Protein AF-A0A9N8ZWA4-F1 (afdb_monomer_lite)

Foldseek 3Di:
DVPCPVVLRDDDDDPLDDPVVVVLVCQCSDPDPVSRDDPVVVVVVVVVLVVDPVNVVSVVSSVVVVVVVCVVCVVVVVVPPPPDD

Secondary structure (DSSP, 8-state):
-TTSGGGT--PPPPTTS-HHHHHHHHHHT-SSTTTSPPHHHHHHHHHHHHH-HHHHHHHHHHHHHHHHHHHHGGGGGGGGG----

InterPro domains:
  IPR011009 Protein kinase-like domain superfamily [SSF56112] (3-55)

Radius of gyration: 18.1 Å; chains: 1; bounding box: 37×31×54 Å

Sequence (85 aa):
DINLIQNGLRPEFSKEIPLFYIDLANNCMDATATERPSVSDIQKLLNSWTKENYYVRIFEKADIKSYEYKSENSADLCENSIIKH

Structure (mmCIF, N/CA/C/O backbone):
data_AF-A0A9N8ZWA4-F1
#
_entry.id   AF-A0A9N8ZWA4-F1
#
loop_
_atom_site.group_PDB
_atom_site.id
_atom_site.type_symbol
_atom_site.label_atom_id
_atom_site.label_alt_id
_atom_site.label_comp_id
_atom_site.label_asym_id
_atom_site.label_entity_id
_atom_site.label_seq_id
_atom_site.pdbx_PDB_ins_code
_atom_site.Cartn_x
_atom_site.Cartn_y
_atom_site.Cartn_z
_atom_site.occupancy
_atom_site.B_iso_or_equiv
_atom_site.auth_seq_id
_atom_site.auth_comp_id
_atom_site.auth_asym_id
_atom_site.auth_atom_id
_atom_site.pdbx_PDB_model_num
ATOM 1 N N . ASP A 1 1 ? -14.874 14.478 -14.084 1.00 47.12 1 ASP A N 1
ATOM 2 C CA . ASP A 1 1 ? -16.240 13.931 -14.021 1.00 47.12 1 ASP A CA 1
ATOM 3 C C . ASP A 1 1 ? -16.640 13.635 -12.583 1.00 47.12 1 ASP A C 1
ATOM 5 O O . ASP A 1 1 ? -16.022 12.792 -11.947 1.00 47.12 1 ASP A O 1
ATOM 9 N N . ILE A 1 2 ? -17.633 14.349 -12.048 1.00 48.88 2 ILE A N 1
ATOM 10 C CA . ILE A 1 2 ? -18.117 14.208 -10.655 1.00 48.88 2 ILE A CA 1
ATOM 11 C C . ILE A 1 2 ? -19.004 12.953 -10.474 1.00 48.88 2 ILE A C 1
ATOM 13 O O . ILE A 1 2 ? -19.280 12.532 -9.353 1.00 48.88 2 ILE A O 1
ATOM 17 N N . ASN A 1 3 ? -19.376 12.289 -11.574 1.00 50.03 3 ASN A N 1
ATOM 18 C CA . ASN A 1 3 ? -20.293 11.145 -11.584 1.00 50.03 3 ASN A CA 1
ATOM 19 C C . ASN A 1 3 ? -19.637 9.774 -11.312 1.00 50.03 3 ASN A C 1
ATOM 21 O O . ASN A 1 3 ? -20.348 8.797 -11.099 1.00 50.03 3 ASN A O 1
ATOM 25 N N . LEU A 1 4 ? -18.301 9.664 -11.283 1.00 54.00 4 LEU A N 1
ATOM 26 C CA . LEU A 1 4 ? -17.613 8.371 -11.092 1.00 54.00 4 LEU A CA 1
ATOM 27 C C . LEU A 1 4 ? -17.762 7.803 -9.669 1.00 54.00 4 LEU A C 1
ATOM 29 O O . LEU A 1 4 ? -17.814 6.589 -9.486 1.00 54.00 4 LEU A O 1
ATOM 33 N N . ILE A 1 5 ? -17.895 8.662 -8.653 1.00 56.56 5 ILE A N 1
ATOM 34 C CA . ILE A 1 5 ? -17.913 8.216 -7.249 1.00 56.56 5 ILE A CA 1
A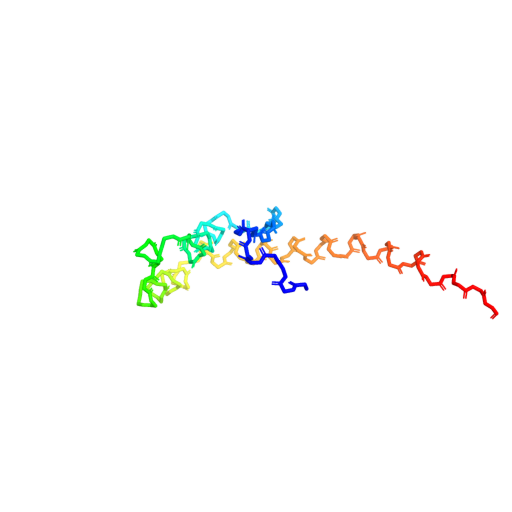TOM 35 C C . ILE A 1 5 ? -19.296 7.675 -6.832 1.00 56.56 5 ILE A C 1
ATOM 37 O O . ILE A 1 5 ? -19.373 6.857 -5.916 1.00 56.56 5 ILE A O 1
ATOM 41 N N . GLN A 1 6 ? -20.378 8.044 -7.534 1.00 53.75 6 GLN A N 1
ATOM 42 C CA . GLN A 1 6 ? -21.755 7.657 -7.178 1.00 53.75 6 GLN A CA 1
ATOM 43 C C . GLN A 1 6 ? -22.068 6.164 -7.394 1.00 53.75 6 GLN A C 1
ATOM 45 O O . GLN A 1 6 ? -22.941 5.636 -6.714 1.00 53.75 6 GLN A O 1
ATOM 50 N N . ASN A 1 7 ? -21.313 5.469 -8.252 1.00 62.12 7 ASN A N 1
ATOM 51 C CA . ASN A 1 7 ? -21.494 4.035 -8.533 1.00 62.12 7 ASN A CA 1
ATOM 52 C C . ASN A 1 7 ? -20.375 3.153 -7.963 1.00 62.12 7 ASN A C 1
ATOM 54 O O . ASN A 1 7 ? -20.259 1.986 -8.326 1.00 62.12 7 ASN A O 1
ATOM 58 N N . GLY A 1 8 ? -19.501 3.708 -7.120 1.00 62.72 8 GLY A N 1
ATOM 59 C CA . GLY A 1 8 ? -18.356 2.959 -6.606 1.00 62.72 8 GLY A CA 1
ATOM 60 C C . GLY A 1 8 ? -17.293 2.633 -7.661 1.00 62.72 8 GLY A C 1
ATOM 61 O O . GLY A 1 8 ? -16.387 1.861 -7.363 1.00 62.72 8 GLY A O 1
ATOM 62 N N . LEU A 1 9 ? -17.351 3.227 -8.860 1.00 68.31 9 LEU A N 1
ATOM 63 C CA . LEU A 1 9 ? -16.302 3.061 -9.864 1.00 68.31 9 LEU A CA 1
ATOM 64 C C . LEU A 1 9 ? -14.997 3.645 -9.309 1.00 68.31 9 LEU A C 1
ATOM 66 O O . LEU A 1 9 ? -14.951 4.779 -8.820 1.00 68.31 9 LEU A O 1
ATOM 70 N N . ARG A 1 10 ? -13.944 2.830 -9.325 1.00 69.38 10 ARG A N 1
ATOM 71 C CA . ARG A 1 10 ? -12.592 3.204 -8.905 1.00 69.38 10 ARG A CA 1
ATOM 72 C C . ARG A 1 10 ? -11.710 3.318 -10.147 1.00 69.38 10 ARG A C 1
ATOM 74 O O . ARG A 1 10 ? -11.953 2.587 -11.106 1.00 69.38 10 ARG A O 1
ATOM 81 N N . PRO A 1 11 ? -10.720 4.226 -10.158 1.00 74.12 11 PRO A N 1
ATOM 82 C CA . PRO A 1 11 ? -9.733 4.260 -11.227 1.00 74.12 11 PRO A CA 1
ATOM 83 C C . PRO A 1 11 ? -9.056 2.896 -11.368 1.00 74.12 11 PRO A C 1
ATOM 85 O O . PRO A 1 11 ? -8.769 2.243 -10.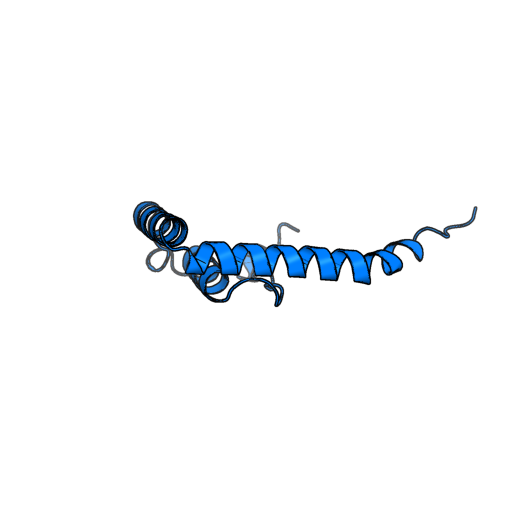364 1.00 74.12 11 PRO A O 1
ATOM 88 N N . GLU A 1 12 ? -8.782 2.483 -12.600 1.00 83.50 12 GLU A N 1
ATOM 89 C CA . GLU A 1 12 ? -7.902 1.344 -12.831 1.00 83.50 12 GLU A CA 1
ATOM 90 C C . GLU A 1 12 ? -6.465 1.721 -12.461 1.00 83.50 12 GLU A C 1
ATOM 92 O O . GLU A 1 12 ? -6.006 2.841 -12.708 1.00 83.50 12 GLU A O 1
ATOM 97 N N . PHE A 1 13 ? -5.751 0.777 -11.857 1.00 86.31 13 PHE A N 1
ATOM 98 C CA . PHE A 1 13 ? -4.337 0.938 -11.552 1.00 86.31 13 PHE A CA 1
ATOM 99 C C . PHE A 1 13 ? -3.499 0.505 -12.753 1.00 86.31 13 PHE A C 1
ATOM 101 O O . PHE A 1 13 ? -3.773 -0.525 -13.373 1.00 86.31 13 PHE A O 1
ATOM 108 N N . SER A 1 14 ? -2.456 1.273 -13.069 1.00 87.38 14 SER A N 1
ATOM 109 C CA . SER A 1 14 ? -1.495 0.863 -14.089 1.00 87.38 14 SER A CA 1
ATOM 110 C C . SER A 1 14 ? -0.681 -0.343 -13.601 1.00 87.38 14 SER A C 1
ATOM 112 O O . SER A 1 14 ? -0.515 -0.554 -12.396 1.00 87.38 14 SER A O 1
ATOM 114 N N . LYS A 1 15 ? -0.164 -1.153 -14.532 1.00 87.62 15 LYS A N 1
ATOM 115 C CA . LYS A 1 15 ? 0.561 -2.400 -14.211 1.00 87.62 15 LYS A CA 1
ATOM 116 C C . LYS A 1 15 ? 1.882 -2.152 -13.478 1.00 87.62 15 LYS A C 1
ATOM 118 O O . LYS A 1 15 ? 2.453 -3.072 -12.896 1.00 87.62 15 LYS A O 1
ATOM 123 N N . GLU A 1 16 ? 2.382 -0.926 -13.538 1.00 89.94 16 GLU A N 1
ATOM 124 C CA . GLU A 1 16 ? 3.630 -0.487 -12.924 1.00 89.94 16 GLU A CA 1
ATOM 125 C C . GLU A 1 16 ? 3.454 -0.211 -11.427 1.00 89.94 16 GLU A C 1
ATOM 127 O O . GLU A 1 16 ? 4.441 -0.229 -10.693 1.00 89.94 16 GLU A O 1
ATOM 132 N N . ILE A 1 17 ? 2.218 0.005 -10.958 1.00 91.38 17 ILE A N 1
ATOM 133 C CA . ILE A 1 17 ? 1.933 0.261 -9.545 1.00 91.38 17 ILE A CA 1
ATOM 134 C C . ILE A 1 17 ? 2.157 -1.027 -8.732 1.00 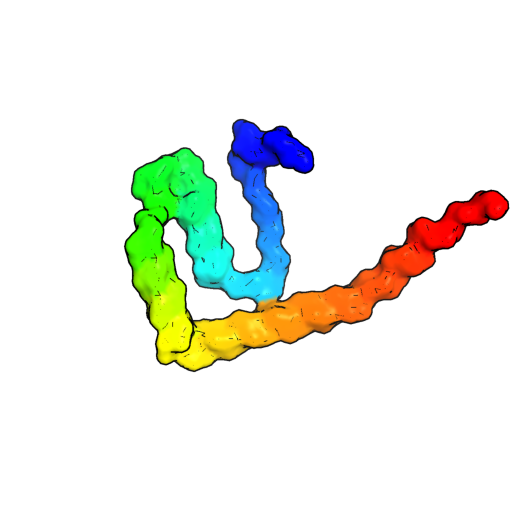91.38 17 ILE A C 1
ATOM 136 O O . ILE A 1 17 ? 1.599 -2.076 -9.065 1.00 91.38 17 ILE A O 1
ATOM 140 N N . PRO A 1 18 ? 2.935 -0.982 -7.634 1.00 93.62 18 PRO A N 1
ATOM 141 C CA . PRO A 1 18 ? 3.142 -2.148 -6.782 1.00 93.62 18 PRO A CA 1
ATOM 142 C C . PRO A 1 18 ? 1.838 -2.667 -6.158 1.00 93.62 18 PRO A C 1
ATOM 144 O O . PRO A 1 18 ? 1.057 -1.890 -5.609 1.00 93.62 18 PRO A O 1
ATOM 147 N N . LEU A 1 19 ? 1.642 -3.991 -6.157 1.00 92.75 19 LEU A N 1
ATOM 148 C CA . LEU A 1 19 ? 0.415 -4.635 -5.655 1.00 92.75 19 LEU A CA 1
ATOM 149 C C . LEU A 1 19 ? 0.053 -4.225 -4.220 1.00 92.75 19 LEU A C 1
ATOM 151 O O . LEU A 1 19 ? -1.089 -3.886 -3.948 1.00 92.75 19 LEU A O 1
ATOM 155 N N . PHE A 1 20 ? 1.032 -4.149 -3.318 1.00 92.69 20 PHE A N 1
ATOM 156 C CA . PHE A 1 20 ? 0.778 -3.757 -1.927 1.00 92.69 20 PHE A CA 1
ATOM 157 C C . PHE A 1 20 ? 0.265 -2.310 -1.786 1.00 92.69 20 PHE A C 1
ATOM 159 O O . PHE A 1 20 ? -0.394 -1.976 -0.801 1.00 92.69 20 PHE A O 1
ATOM 166 N N . TYR A 1 21 ? 0.569 -1.430 -2.749 1.00 93.44 21 TYR A N 1
ATOM 167 C CA . TYR A 1 21 ? 0.026 -0.074 -2.776 1.00 93.44 21 TYR A CA 1
ATOM 168 C C . TYR A 1 21 ? -1.416 -0.078 -3.288 1.00 93.44 21 TYR A C 1
ATOM 170 O O . TYR A 1 21 ? -2.254 0.643 -2.750 1.00 93.44 21 TYR A O 1
ATOM 178 N N . ILE A 1 22 ? -1.718 -0.928 -4.276 1.00 92.94 22 ILE A N 1
ATOM 179 C CA . ILE A 1 22 ? -3.086 -1.168 -4.758 1.00 92.94 22 ILE A CA 1
ATOM 180 C C . ILE A 1 22 ? -3.963 -1.691 -3.616 1.00 92.94 22 ILE A C 1
ATOM 182 O O . ILE A 1 22 ? -5.053 -1.168 -3.401 1.00 92.94 22 ILE A O 1
ATOM 186 N N . ASP A 1 23 ? -3.468 -2.649 -2.831 1.00 93.75 23 ASP A N 1
ATOM 187 C CA . ASP A 1 23 ? -4.189 -3.194 -1.675 1.00 93.75 23 ASP A CA 1
ATOM 188 C C . ASP A 1 23 ? -4.495 -2.107 -0.635 1.00 93.75 23 ASP A C 1
ATOM 190 O O . ASP A 1 23 ? -5.628 -1.984 -0.166 1.00 93.75 23 ASP A O 1
ATOM 194 N N . LEU A 1 24 ? -3.511 -1.255 -0.317 1.00 95.12 24 LEU A N 1
ATOM 195 C CA . LEU A 1 24 ? -3.721 -0.113 0.575 1.00 95.12 24 LEU A CA 1
ATOM 196 C C . LEU A 1 24 ? -4.763 0.864 0.010 1.00 95.12 24 LEU A C 1
ATOM 198 O O . LEU A 1 24 ? -5.650 1.306 0.739 1.00 95.12 24 LEU A O 1
ATOM 202 N N . ALA A 1 25 ? -4.668 1.203 -1.276 1.00 93.44 25 ALA A N 1
ATOM 203 C CA . ALA A 1 25 ? -5.601 2.112 -1.929 1.00 93.44 25 ALA A CA 1
ATOM 204 C C . ALA A 1 25 ? -7.032 1.547 -1.929 1.00 93.44 25 ALA A C 1
ATOM 206 O O . ALA A 1 25 ? -7.974 2.279 -1.622 1.00 93.44 25 ALA A O 1
ATOM 207 N N . ASN A 1 26 ? -7.192 0.249 -2.196 1.00 91.12 26 ASN A N 1
ATOM 208 C CA . ASN A 1 26 ? -8.479 -0.443 -2.141 1.00 91.12 26 ASN A CA 1
ATOM 209 C C . ASN A 1 26 ? -9.081 -0.400 -0.732 1.00 91.12 26 ASN A C 1
ATOM 211 O O . ASN A 1 26 ? -10.227 0.023 -0.591 1.00 91.12 26 ASN A O 1
ATOM 215 N N . ASN A 1 27 ? -8.298 -0.714 0.307 1.00 93.25 27 ASN A N 1
ATOM 216 C CA . ASN A 1 27 ? -8.756 -0.648 1.700 1.00 93.25 27 ASN A CA 1
ATOM 217 C C . ASN A 1 27 ? -9.165 0.781 2.106 1.00 93.2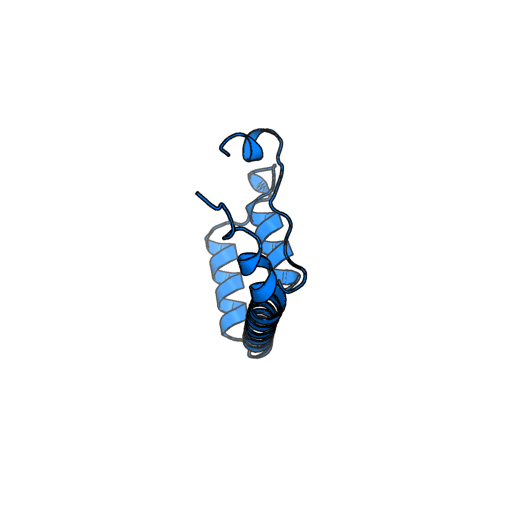5 27 ASN A C 1
ATOM 219 O O . ASN A 1 27 ? -10.193 0.992 2.744 1.00 93.25 27 ASN A O 1
ATOM 223 N N . CYS A 1 28 ? -8.401 1.798 1.697 1.00 93.56 28 CYS A N 1
ATOM 224 C CA . CYS A 1 28 ? -8.751 3.205 1.936 1.00 93.56 28 CYS A CA 1
ATOM 225 C C . CYS A 1 28 ? -10.063 3.619 1.256 1.00 93.56 28 CYS A C 1
ATOM 227 O O . CYS A 1 28 ? -10.766 4.509 1.741 1.00 93.56 28 CYS A O 1
ATOM 229 N N . MET A 1 29 ? -10.382 2.996 0.123 1.00 88.62 29 MET A N 1
ATOM 230 C CA . MET A 1 29 ? -11.546 3.310 -0.696 1.00 88.62 29 MET A CA 1
ATOM 231 C C . MET A 1 29 ? -12.701 2.318 -0.512 1.00 88.62 29 MET A C 1
ATOM 233 O O . MET A 1 29 ? -13.627 2.327 -1.335 1.00 88.62 29 MET A O 1
ATOM 237 N N . ASP A 1 30 ? -12.680 1.505 0.549 1.00 89.88 30 ASP A N 1
ATOM 238 C CA . ASP A 1 30 ? -13.732 0.529 0.828 1.00 89.88 30 ASP A CA 1
ATOM 239 C C . ASP A 1 30 ? -15.110 1.210 0.939 1.00 89.88 30 ASP A C 1
ATOM 241 O O . ASP A 1 30 ? -15.256 2.340 1.443 1.00 89.88 30 ASP A O 1
ATOM 245 N N . ALA A 1 31 ? -16.138 0.543 0.412 1.00 86.31 31 ALA A N 1
ATOM 246 C CA . ALA A 1 31 ? -17.515 1.025 0.469 1.00 86.31 31 ALA A CA 1
ATOM 247 C C . ALA A 1 31 ? -18.018 1.101 1.920 1.00 86.31 31 ALA A C 1
ATOM 249 O O . ALA A 1 31 ? -18.735 2.036 2.284 1.00 86.31 31 ALA A O 1
ATOM 250 N N . THR A 1 32 ? -17.582 0.160 2.753 1.00 88.50 32 THR A N 1
ATOM 251 C CA . THR A 1 32 ? -17.884 0.066 4.175 1.00 88.50 32 THR A CA 1
ATOM 252 C C . THR A 1 32 ? -16.900 0.926 4.960 1.00 88.50 32 THR A C 1
ATOM 254 O O . THR A 1 32 ? -15.703 0.666 5.014 1.00 88.50 32 THR A O 1
ATOM 257 N N . ALA A 1 33 ? -17.405 1.976 5.612 1.00 90.69 33 ALA A N 1
ATOM 258 C CA . ALA A 1 33 ? -16.555 2.941 6.311 1.00 90.69 33 ALA A CA 1
ATOM 259 C C . ALA A 1 33 ? -15.709 2.326 7.442 1.00 90.69 33 ALA A C 1
ATOM 261 O O . ALA A 1 33 ? -14.629 2.837 7.720 1.00 90.69 33 ALA A O 1
ATOM 262 N N . THR A 1 34 ? -16.182 1.252 8.081 1.00 94.12 34 THR A N 1
ATOM 263 C CA . THR A 1 34 ? -15.474 0.567 9.177 1.00 94.12 34 THR A CA 1
ATOM 264 C C . THR A 1 34 ? -14.319 -0.311 8.708 1.00 94.12 34 THR A C 1
ATOM 266 O O . THR A 1 34 ? -13.432 -0.584 9.507 1.00 94.12 34 THR A O 1
ATOM 269 N N . GLU A 1 35 ? -14.310 -0.718 7.437 1.00 93.75 35 GLU A N 1
ATOM 270 C CA . GLU A 1 35 ? -13.211 -1.491 6.839 1.00 93.75 35 GLU A CA 1
ATOM 271 C C . GLU A 1 35 ? -12.052 -0.588 6.399 1.00 93.75 35 GLU A C 1
ATOM 273 O O . GLU A 1 35 ? -10.943 -1.053 6.135 1.00 93.75 35 GLU A O 1
ATOM 278 N N . ARG A 1 36 ? -12.280 0.733 6.347 1.00 96.62 36 ARG A N 1
ATOM 279 C CA . ARG A 1 36 ? -11.227 1.689 6.013 1.00 96.62 36 ARG A CA 1
ATOM 280 C C . ARG A 1 36 ? -10.208 1.755 7.151 1.00 96.62 36 ARG A C 1
ATOM 282 O O . ARG A 1 36 ? -10.599 1.927 8.308 1.00 96.62 36 ARG A O 1
ATOM 289 N N . PRO A 1 37 ? -8.902 1.702 6.845 1.00 97.62 37 PRO A N 1
ATOM 290 C CA . PRO A 1 37 ? -7.874 1.826 7.862 1.00 97.62 37 PRO A CA 1
ATOM 291 C C . PRO A 1 37 ? -7.923 3.210 8.509 1.00 97.62 37 PRO A C 1
ATOM 293 O O . PRO A 1 37 ? -8.217 4.222 7.863 1.00 97.62 37 PRO A O 1
ATOM 296 N N . SER A 1 38 ? -7.581 3.273 9.796 1.00 98.00 38 SER A N 1
ATOM 297 C CA . SER A 1 38 ? -7.428 4.559 10.464 1.00 98.00 38 SER A CA 1
ATOM 298 C C . SER A 1 38 ? -6.197 5.299 9.934 1.00 98.00 38 SER A C 1
ATOM 300 O O . SER A 1 38 ? -5.238 4.697 9.445 1.00 98.00 38 SER A O 1
ATOM 302 N N . VAL A 1 39 ? -6.165 6.620 10.116 1.00 97.31 39 VAL A N 1
ATOM 303 C CA . VAL A 1 39 ? -4.972 7.426 9.803 1.00 97.31 39 VAL A CA 1
ATOM 304 C C . VAL A 1 39 ? -3.735 6.895 10.537 1.00 97.31 39 VAL A C 1
ATOM 306 O O . VAL A 1 39 ? -2.645 6.879 9.968 1.00 97.31 39 VAL A O 1
ATOM 309 N N . SER A 1 40 ? -3.897 6.412 11.773 1.00 98.25 40 SER A N 1
ATOM 310 C CA . SER A 1 40 ? -2.791 5.839 12.545 1.00 98.25 40 SER A CA 1
ATOM 311 C C . SER A 1 40 ? -2.246 4.560 11.907 1.00 98.25 40 SER A C 1
ATOM 313 O O . SER A 1 40 ? -1.030 4.371 11.866 1.00 98.25 40 SER A O 1
ATOM 315 N N . ASP A 1 41 ? -3.119 3.700 11.381 1.00 97.94 41 ASP A N 1
ATOM 316 C CA . ASP A 1 41 ? -2.712 2.446 10.739 1.00 97.94 41 ASP A CA 1
ATOM 317 C C . ASP A 1 41 ? -1.990 2.713 9.420 1.00 97.94 41 ASP A C 1
ATOM 319 O O . ASP A 1 41 ? -0.917 2.155 9.184 1.00 97.94 41 ASP A O 1
ATOM 323 N N . ILE A 1 42 ? -2.504 3.654 8.618 1.00 98.00 42 ILE A N 1
ATOM 324 C CA . ILE A 1 42 ? -1.841 4.114 7.390 1.00 98.00 42 ILE A CA 1
ATOM 325 C C . ILE A 1 42 ? -0.448 4.663 7.720 1.00 98.00 42 ILE A C 1
ATOM 327 O O . ILE A 1 42 ? 0.536 4.267 7.099 1.00 98.00 42 ILE A O 1
ATOM 331 N N . GLN A 1 43 ? -0.328 5.533 8.728 1.00 97.75 43 GLN A N 1
ATOM 332 C CA . GLN A 1 43 ? 0.962 6.100 9.131 1.00 97.75 43 GLN A CA 1
ATOM 333 C C . GLN A 1 43 ? 1.960 5.024 9.568 1.00 97.75 43 GLN A C 1
ATOM 335 O O . GLN A 1 43 ? 3.122 5.069 9.168 1.00 97.75 43 GLN A O 1
ATOM 340 N N . LYS A 1 44 ? 1.532 4.044 10.372 1.00 97.50 44 LYS A N 1
ATOM 341 C CA . LYS A 1 44 ? 2.395 2.930 10.797 1.00 97.50 44 LYS A CA 1
ATOM 342 C C . LYS A 1 44 ? 2.863 2.097 9.607 1.00 97.50 44 LYS A C 1
ATOM 344 O O . LYS A 1 44 ? 4.048 1.778 9.536 1.00 97.50 44 LYS A O 1
ATOM 349 N N . LEU A 1 45 ? 1.960 1.788 8.678 1.00 96.69 45 LEU A N 1
ATOM 350 C CA . LEU A 1 45 ? 2.273 1.022 7.475 1.00 96.69 45 LEU A CA 1
ATOM 351 C C . LEU A 1 45 ? 3.281 1.764 6.590 1.00 96.69 45 LEU A C 1
ATOM 353 O O . LEU A 1 45 ? 4.340 1.215 6.289 1.00 96.69 45 LEU A O 1
ATOM 357 N N . LEU A 1 46 ? 3.016 3.029 6.255 1.00 94.94 46 LEU A N 1
ATOM 358 C CA . LEU A 1 46 ? 3.926 3.840 5.440 1.00 94.94 46 LEU A CA 1
ATOM 359 C C . LEU A 1 46 ? 5.299 4.000 6.112 1.00 94.94 46 LEU A C 1
ATOM 361 O O . LEU A 1 46 ? 6.328 3.847 5.458 1.00 94.94 46 LEU A O 1
ATOM 365 N N . ASN A 1 47 ? 5.333 4.213 7.431 1.00 95.50 47 ASN A N 1
ATOM 366 C CA . ASN A 1 47 ? 6.580 4.268 8.199 1.00 95.50 47 ASN A CA 1
ATOM 367 C C . ASN A 1 47 ? 7.336 2.932 8.227 1.00 95.50 47 ASN A C 1
ATOM 369 O O . ASN A 1 47 ? 8.548 2.926 8.427 1.00 95.50 47 ASN A O 1
ATOM 373 N N . SER A 1 48 ? 6.647 1.797 8.095 1.00 95.19 48 SER A N 1
ATOM 374 C CA . SER A 1 48 ? 7.308 0.494 7.981 1.00 95.19 48 SER A CA 1
ATOM 375 C C . SER A 1 48 ? 7.974 0.330 6.615 1.00 95.19 48 SER A C 1
ATOM 377 O O . SER A 1 48 ? 9.101 -0.148 6.539 1.00 95.19 48 SER A O 1
ATOM 379 N N . TRP A 1 49 ? 7.336 0.818 5.546 1.00 95.12 49 TRP A N 1
ATOM 380 C CA . TRP A 1 49 ? 7.886 0.750 4.193 1.00 95.12 49 TRP A CA 1
ATOM 381 C C . TRP A 1 49 ? 9.136 1.611 4.028 1.00 95.12 49 TRP A C 1
ATOM 383 O O . TRP A 1 49 ? 10.088 1.185 3.382 1.00 95.12 49 TRP A O 1
ATOM 393 N N . THR A 1 50 ? 9.179 2.792 4.650 1.00 89.56 50 THR A N 1
ATOM 394 C CA . THR A 1 50 ? 10.342 3.693 4.557 1.00 89.56 50 THR A CA 1
ATOM 395 C C . THR A 1 50 ? 11.574 3.189 5.310 1.00 89.56 50 THR A C 1
ATOM 397 O O . THR A 1 50 ? 12.685 3.618 5.010 1.00 89.56 50 THR A O 1
ATOM 400 N N . LYS A 1 51 ? 11.407 2.274 6.271 1.00 91.94 51 LYS A N 1
ATOM 401 C CA . LYS A 1 51 ? 12.517 1.673 7.033 1.00 91.94 51 LYS A CA 1
ATOM 402 C C . LYS A 1 51 ? 13.163 0.485 6.327 1.00 91.94 51 LYS A C 1
ATOM 404 O O . LYS A 1 51 ? 14.252 0.067 6.705 1.00 91.94 51 LYS A O 1
ATOM 409 N N . GLU A 1 52 ? 12.493 -0.057 5.321 1.00 91.12 52 GLU A N 1
ATOM 410 C CA . GLU A 1 52 ? 12.849 -1.311 4.678 1.00 91.12 52 GLU A CA 1
ATOM 411 C C . GLU A 1 52 ? 13.295 -1.046 3.236 1.00 91.12 52 GLU A C 1
ATOM 413 O O . GLU A 1 52 ? 12.491 -0.720 2.359 1.00 91.12 52 GLU A O 1
ATOM 418 N N . ASN A 1 53 ? 14.583 -1.269 2.951 1.00 92.62 53 ASN A N 1
ATOM 419 C CA . ASN A 1 53 ? 15.174 -1.083 1.614 1.00 92.62 53 ASN A CA 1
ATOM 420 C C . ASN A 1 53 ? 14.456 -1.877 0.509 1.00 92.62 53 ASN A C 1
ATOM 422 O O . ASN A 1 53 ? 14.631 -1.611 -0.680 1.00 92.62 53 ASN A O 1
ATOM 426 N N . TYR A 1 54 ? 13.690 -2.906 0.873 1.00 93.62 54 TYR A N 1
ATOM 427 C CA . TYR A 1 54 ? 12.839 -3.629 -0.060 1.00 93.62 54 TYR A CA 1
ATOM 428 C C . TYR A 1 54 ? 11.799 -2.712 -0.723 1.00 93.62 54 TYR A C 1
ATOM 430 O O . TYR A 1 54 ? 11.790 -2.623 -1.949 1.00 93.62 54 TYR A O 1
ATOM 438 N N . TYR A 1 55 ? 10.975 -1.999 0.052 1.00 93.25 55 TYR A N 1
ATOM 439 C CA . TYR A 1 55 ? 9.875 -1.201 -0.502 1.00 93.25 55 TYR A CA 1
ATOM 440 C C . TYR A 1 55 ? 10.384 0.010 -1.275 1.00 93.25 55 TYR A C 1
ATOM 442 O O . TYR A 1 55 ? 9.889 0.269 -2.368 1.00 93.25 55 TYR A O 1
ATOM 450 N N . VAL A 1 56 ? 11.419 0.684 -0.762 1.00 91.25 56 VAL A N 1
ATOM 451 C CA . VAL A 1 56 ? 12.075 1.808 -1.452 1.00 91.25 56 VAL A CA 1
ATOM 452 C C . VAL A 1 56 ? 12.489 1.400 -2.867 1.00 91.25 56 VAL A C 1
ATOM 454 O O . VAL A 1 56 ? 12.080 2.030 -3.837 1.00 91.25 56 VAL A O 1
ATOM 457 N N . ARG A 1 57 ? 13.181 0.261 -3.009 1.00 95.00 57 ARG A N 1
ATOM 458 C CA . ARG A 1 57 ? 13.610 -0.245 -4.323 1.00 95.00 57 ARG A CA 1
ATOM 459 C C . ARG A 1 57 ? 12.455 -0.656 -5.231 1.00 95.00 57 ARG A C 1
ATOM 461 O O . ARG A 1 57 ? 12.598 -0.608 -6.450 1.00 95.00 57 ARG A O 1
ATOM 468 N N . ILE A 1 58 ? 11.340 -1.130 -4.676 1.00 95.06 58 ILE A N 1
ATOM 469 C CA . ILE A 1 58 ? 10.163 -1.470 -5.484 1.00 95.06 58 ILE A CA 1
ATOM 470 C C . ILE A 1 58 ? 9.511 -0.199 -6.034 1.00 95.06 58 ILE A C 1
ATOM 472 O O . ILE A 1 58 ? 9.192 -0.169 -7.221 1.00 95.06 58 ILE A O 1
ATOM 476 N N . PHE A 1 59 ? 9.366 0.842 -5.211 1.00 93.00 59 PHE A N 1
ATOM 477 C CA . PHE A 1 59 ? 8.847 2.132 -5.662 1.00 93.00 59 PHE A CA 1
ATOM 478 C C . PHE A 1 59 ? 9.753 2.772 -6.717 1.00 93.00 59 PHE A C 1
ATOM 480 O O . PHE A 1 59 ? 9.265 3.131 -7.780 1.00 93.00 59 PHE A O 1
ATOM 487 N N . GLU A 1 60 ? 11.071 2.790 -6.501 1.00 93.75 60 GLU A N 1
ATOM 488 C CA . GLU A 1 60 ? 12.030 3.297 -7.496 1.00 93.75 60 GLU A CA 1
ATOM 489 C C . GLU A 1 60 ? 11.901 2.573 -8.845 1.00 93.75 60 GLU A C 1
ATOM 491 O O . GLU A 1 60 ? 11.888 3.200 -9.902 1.00 93.75 60 GLU A O 1
ATOM 496 N N . L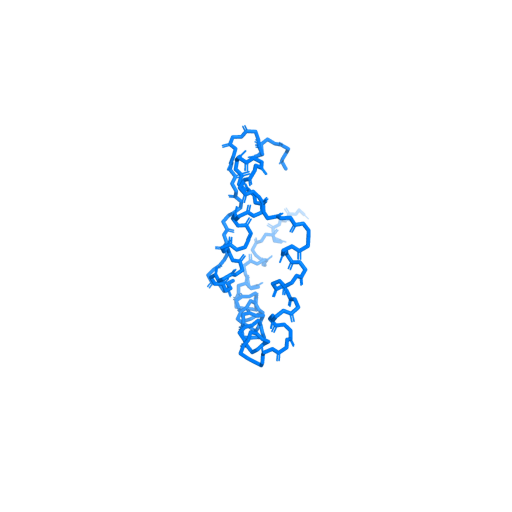YS A 1 61 ? 11.757 1.241 -8.833 1.00 94.75 61 LYS A N 1
ATOM 497 C CA . LYS A 1 61 ? 11.550 0.456 -10.060 1.00 94.75 61 LYS A CA 1
ATOM 498 C C . LYS A 1 61 ? 10.218 0.761 -10.741 1.00 94.75 61 LYS A C 1
ATOM 500 O O . LYS A 1 61 ? 10.163 0.752 -11.968 1.00 94.75 61 LYS A O 1
ATOM 505 N N . ALA A 1 62 ? 9.154 0.961 -9.967 1.00 93.38 62 ALA A N 1
ATOM 506 C CA . ALA A 1 62 ? 7.845 1.335 -10.494 1.00 93.38 62 ALA A CA 1
ATOM 507 C C . ALA A 1 62 ? 7.902 2.710 -11.174 1.00 93.38 62 ALA A C 1
ATOM 509 O O . ALA A 1 62 ? 7.410 2.863 -12.293 1.00 93.38 62 ALA A O 1
ATOM 510 N N . ASP A 1 63 ? 8.578 3.670 -10.542 1.00 92.81 63 ASP A N 1
ATOM 511 C CA . ASP A 1 63 ? 8.772 5.013 -11.082 1.00 92.81 63 ASP A CA 1
ATOM 512 C C . ASP A 1 63 ? 9.557 4.972 -12.396 1.00 92.81 63 ASP A C 1
ATOM 514 O O . ASP A 1 63 ? 9.090 5.517 -13.395 1.00 92.81 63 ASP A O 1
ATOM 518 N N . ILE A 1 64 ? 10.690 4.257 -12.440 1.00 94.88 64 ILE A N 1
ATOM 519 C CA . ILE A 1 64 ? 11.491 4.081 -13.665 1.00 94.88 64 ILE A CA 1
ATOM 520 C C . ILE A 1 64 ? 10.627 3.539 -14.810 1.00 94.88 64 ILE A C 1
ATOM 522 O O . ILE A 1 64 ? 10.592 4.144 -15.879 1.00 94.88 64 ILE A O 1
ATOM 526 N N . LYS A 1 65 ? 9.857 2.469 -14.572 1.00 93.38 65 LYS A N 1
ATOM 527 C CA . LYS A 1 65 ? 8.963 1.892 -15.591 1.00 93.38 65 LYS A CA 1
ATOM 528 C C . LYS A 1 65 ? 7.877 2.864 -16.048 1.00 93.38 65 LYS A C 1
ATOM 530 O O . LYS A 1 65 ? 7.550 2.907 -17.229 1.00 93.38 65 LYS A O 1
ATOM 535 N N . SER A 1 66 ? 7.319 3.653 -15.127 1.00 91.38 66 SER A N 1
ATOM 536 C CA . SER A 1 66 ? 6.338 4.693 -15.455 1.00 91.38 66 SER A CA 1
ATOM 537 C C . SER A 1 66 ? 6.940 5.750 -16.386 1.00 91.38 66 SER A C 1
ATOM 539 O O . SER A 1 66 ? 6.280 6.194 -17.328 1.00 91.38 66 SER A O 1
ATOM 541 N N . TYR A 1 67 ? 8.198 6.140 -16.156 1.00 89.88 67 TYR A N 1
ATOM 542 C CA . TYR A 1 67 ? 8.917 7.064 -17.034 1.00 89.88 67 TYR A CA 1
ATOM 543 C C . TYR A 1 67 ? 9.253 6.440 -18.393 1.00 89.88 67 TYR A C 1
ATOM 545 O O . TYR A 1 67 ? 9.042 7.098 -19.410 1.00 89.88 67 TYR A O 1
ATOM 553 N N . GLU A 1 68 ? 9.703 5.182 -18.428 1.00 91.12 68 GLU A N 1
ATOM 554 C CA . GLU A 1 68 ? 9.967 4.434 -19.667 1.00 91.12 68 GLU A CA 1
ATOM 555 C C . GLU A 1 68 ? 8.699 4.345 -20.529 1.00 91.12 68 GLU A C 1
ATOM 557 O O . GLU A 1 68 ? 8.702 4.824 -21.664 1.00 91.12 68 GLU A O 1
ATOM 562 N N . TYR A 1 69 ? 7.575 3.895 -19.955 1.00 86.56 69 TYR A N 1
ATOM 563 C CA . TYR A 1 69 ? 6.278 3.834 -20.640 1.00 86.56 69 TYR A CA 1
ATOM 564 C C . TYR A 1 69 ? 5.853 5.196 -21.205 1.00 86.56 69 TYR A C 1
ATOM 566 O O . TYR A 1 69 ? 5.398 5.291 -22.346 1.00 86.56 69 TYR A O 1
ATOM 574 N N . LYS A 1 70 ? 6.009 6.275 -20.427 1.00 86.44 70 LYS A N 1
ATOM 575 C CA . LYS A 1 70 ? 5.688 7.633 -20.896 1.00 86.44 70 LYS A CA 1
ATOM 576 C C . LYS A 1 70 ? 6.599 8.074 -22.037 1.00 86.44 70 LYS A C 1
ATOM 578 O O . LYS A 1 70 ? 6.123 8.748 -22.944 1.00 86.44 70 LYS A O 1
ATOM 583 N N . SER A 1 71 ? 7.883 7.721 -21.996 1.00 84.44 71 SER A N 1
ATOM 584 C CA . SER A 1 71 ? 8.835 8.074 -23.050 1.00 84.44 71 SER A CA 1
ATOM 585 C C . SER A 1 71 ? 8.536 7.343 -24.362 1.00 84.44 71 SER A C 1
ATOM 587 O O . SER A 1 71 ? 8.515 7.979 -25.414 1.00 84.44 71 SER A O 1
ATOM 589 N N . GLU A 1 72 ? 8.189 6.056 -24.295 1.00 81.31 72 GLU A N 1
ATOM 590 C CA . GLU A 1 72 ? 7.860 5.219 -25.456 1.00 81.31 72 GLU A CA 1
ATOM 591 C C . GLU A 1 72 ? 6.532 5.620 -26.113 1.00 81.31 72 GLU A C 1
ATOM 593 O O . GLU A 1 72 ? 6.431 5.639 -27.336 1.00 81.31 72 GLU A O 1
ATOM 598 N N . ASN A 1 73 ? 5.539 6.028 -25.316 1.00 74.56 73 ASN A N 1
ATOM 599 C CA . ASN A 1 73 ? 4.214 6.434 -25.807 1.00 74.56 73 ASN A CA 1
ATOM 600 C C . ASN A 1 73 ? 4.073 7.955 -26.016 1.00 74.56 73 ASN A C 1
ATOM 602 O O . ASN A 1 73 ? 2.983 8.452 -26.294 1.00 74.56 73 ASN A O 1
ATOM 606 N N . SER A 1 74 ? 5.165 8.719 -25.899 1.00 61.78 74 SER A N 1
ATOM 607 C CA . SER A 1 74 ? 5.160 10.166 -26.166 1.00 61.78 74 SER A CA 1
ATOM 608 C C . SER A 1 74 ? 5.043 10.518 -27.658 1.00 61.78 74 SER A C 1
ATOM 610 O O . SER A 1 74 ? 4.712 11.658 -27.987 1.00 61.78 74 SER A O 1
ATOM 612 N N . ALA A 1 75 ? 5.250 9.550 -28.561 1.00 59.75 75 ALA A N 1
ATOM 613 C CA . ALA A 1 75 ? 5.093 9.727 -30.007 1.00 59.75 75 ALA A CA 1
ATOM 614 C C . ALA A 1 75 ? 3.621 9.867 -30.465 1.00 59.75 75 ALA A C 1
ATOM 616 O O . ALA A 1 75 ? 3.369 10.528 -31.473 1.00 59.75 75 ALA A O 1
ATOM 617 N N . ASP A 1 76 ? 2.648 9.364 -29.694 1.00 56.22 76 ASP A N 1
ATOM 618 C CA . ASP A 1 76 ? 1.213 9.420 -30.041 1.00 56.22 76 ASP A CA 1
ATOM 619 C C . ASP A 1 76 ? 0.543 10.769 -29.704 1.00 56.22 76 ASP A C 1
ATOM 621 O O . ASP A 1 76 ? -0.605 11.022 -30.072 1.00 56.22 76 ASP A O 1
ATOM 625 N N . LEU A 1 77 ? 1.257 11.700 -29.059 1.00 55.09 77 LEU A N 1
ATOM 626 C CA . LEU A 1 77 ? 0.771 13.073 -28.855 1.00 55.09 77 LEU A CA 1
ATOM 627 C C . LEU A 1 77 ? 0.986 13.975 -30.087 1.00 55.09 77 LEU A C 1
ATOM 629 O O . LEU A 1 77 ? 0.453 15.086 -30.130 1.00 55.09 77 LEU A O 1
ATOM 633 N N . CYS A 1 78 ? 1.721 13.509 -31.106 1.00 50.34 78 CYS A N 1
ATOM 634 C CA . CYS A 1 78 ? 1.980 14.272 -32.332 1.00 50.34 78 CYS A CA 1
ATOM 635 C C . CYS A 1 78 ? 0.900 14.102 -33.422 1.00 50.34 78 CYS A C 1
ATOM 637 O O . CYS A 1 78 ? 0.896 14.867 -34.383 1.00 50.34 78 CYS A O 1
ATOM 639 N N . GLU A 1 79 ? -0.067 13.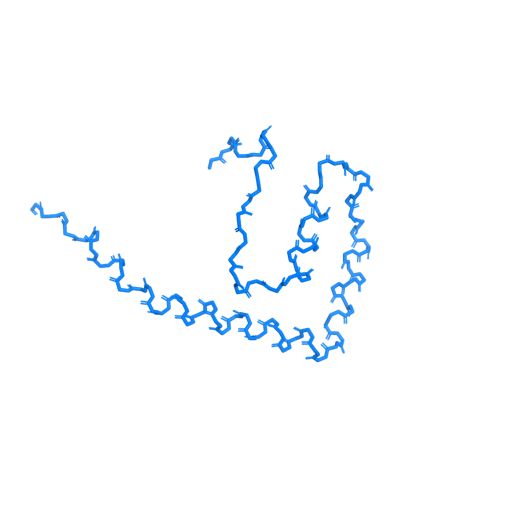187 -33.291 1.00 47.50 79 GLU A N 1
ATOM 640 C CA . GLU A 1 79 ? -1.105 13.033 -34.331 1.00 47.50 79 GLU A CA 1
ATOM 641 C C . GLU A 1 79 ? -2.307 13.983 -34.161 1.00 47.50 79 GLU A C 1
ATOM 643 O O . GLU A 1 79 ? -3.017 14.271 -35.122 1.00 47.50 79 GLU A O 1
ATOM 648 N N . ASN A 1 80 ? -2.471 14.604 -32.986 1.00 51.69 80 ASN A N 1
ATOM 649 C CA . ASN A 1 80 ? -3.562 15.559 -32.729 1.00 51.69 80 ASN A CA 1
ATOM 650 C C . ASN A 1 80 ? -3.197 17.037 -32.981 1.00 51.69 80 ASN A C 1
ATOM 652 O O . ASN A 1 80 ? -3.996 17.923 -32.680 1.00 51.69 80 ASN A O 1
ATOM 656 N N . SER A 1 81 ? -2.018 17.329 -33.550 1.00 48.81 81 SER A N 1
ATOM 657 C CA . SER A 1 81 ? -1.594 18.708 -33.872 1.00 48.81 81 SER A CA 1
ATOM 658 C C . SER A 1 81 ? -1.783 19.116 -35.342 1.00 48.81 81 SER A C 1
ATOM 660 O O . SER A 1 81 ? -1.402 20.224 -35.714 1.00 48.81 81 SER A O 1
ATOM 662 N N . ILE A 1 82 ? -2.411 18.290 -36.189 1.00 52.00 82 ILE A N 1
ATOM 663 C CA . ILE A 1 82 ? -2.782 18.693 -37.558 1.00 52.00 82 ILE A CA 1
ATOM 664 C C . ILE A 1 82 ? -4.287 18.976 -37.628 1.00 52.00 82 ILE A C 1
ATOM 666 O O . ILE A 1 82 ? -5.053 18.241 -38.243 1.00 52.00 82 ILE A O 1
ATOM 670 N N . ILE A 1 83 ? -4.712 20.099 -37.049 1.00 45.03 83 ILE A N 1
ATOM 671 C CA . ILE A 1 83 ? -5.874 20.822 -37.576 1.00 45.03 83 ILE A CA 1
ATOM 672 C C . ILE A 1 83 ? -5.312 21.976 -38.402 1.00 45.03 83 ILE A C 1
ATOM 674 O O . ILE A 1 83 ? -4.917 23.013 -37.877 1.00 45.03 83 ILE A O 1
ATOM 678 N N . LYS A 1 84 ? -5.232 21.748 -39.717 1.00 43.44 84 LYS A N 1
ATOM 679 C CA . LYS A 1 84 ? -5.009 22.795 -40.716 1.00 43.44 84 LYS A CA 1
ATOM 680 C C . LYS A 1 84 ? -6.206 23.750 -40.724 1.00 43.44 84 LYS A C 1
ATOM 682 O O . LYS A 1 84 ? -7.323 23.322 -41.028 1.00 43.44 84 LYS A O 1
ATOM 687 N N . HIS A 1 85 ? -5.941 25.032 -40.512 1.00 34.81 85 HIS A N 1
ATOM 688 C CA . HIS A 1 85 ? -6.611 26.118 -41.226 1.00 34.81 85 HIS A CA 1
ATOM 689 C C . HIS A 1 85 ? -5.557 27.114 -41.692 1.00 34.81 85 HIS A C 1
ATOM 691 O O . HIS A 1 85 ? -4.714 27.496 -40.852 1.00 34.81 85 HIS A O 1
#

Organism: NCBI:txid1348616

pLDDT: mean 81.98, std 17.77, range [34.81, 98.25]